Protein AF-A0A419RVG7-F1 (afdb_monomer)

Radius of gyration: 25.62 Å; Cα contacts (8 Å, |Δi|>4): 144; chains: 1; bounding box: 40×34×80 Å

Mean predicted aligned error: 13.48 Å

Foldseek 3Di:
DVVLVVLVVVQVVQVVVCVVVVDDPRDDGDDRDDDPDDPPPPDPLDLDQDDDDPPLADVVLVVLLVVLLVLLVVVVLPVLSNLLSVLLSQLSPQPPDDSVLSNVLSNLSSVLSVLLSDDLVPHDVVSNVVSLVVNCVSLVVGPRSNVSNVSNVVSSCVSNVD

pLDDT: mean 82.7, std 13.29, range [41.62, 94.56]

Sequence (162 aa):
MQFAQNAAMFNMAAEEMDAVIGFGPRSPTIHIPNAPVPPLYYNDQSVKVSGGNVGAINMGAARDIQVSLQTITKNGDVEVADKLADLTNAIMNAPETDDIVKNDLLEQIAVLSEQASASKDERKPGAIKAIFSAIKDGAAAISGVGGAWETVEPLLTNHFGL

Secondary structure (DSSP, 8-state):
-HHHHHHHHHHHHHHHHHHHH-SSPPPPPP--PPP---------------SS-TTTS-HHHHHHHHHHHHHHHHHT-HHHHHHHHHHHHHHHT-TTS-HHHHHHHHHHHHHHHHHHHS-TTT--HHHHHHHHHHHHHHHHHSTTHHHHHHHHHHHHHHHHT-

Organism: NCBI:txid1958945

Solvent-accessible surface area (backbone atoms only — not comparable to full-atom values): 9545 Å² total; per-residue (Å²): 113,71,65,58,54,53,43,50,52,51,39,50,54,43,50,52,50,47,65,71,64,72,73,76,83,78,67,90,68,69,87,71,78,78,77,82,74,74,85,78,82,81,74,88,84,69,86,75,88,74,83,72,68,78,87,65,49,62,62,64,32,58,49,50,28,52,57,21,33,55,46,23,38,74,73,65,45,46,70,55,30,53,39,53,50,52,35,53,48,40,49,69,64,40,86,91,60,58,52,66,63,45,37,54,49,39,44,48,47,21,55,50,31,46,47,64,45,41,55,84,86,72,42,54,69,71,58,52,55,53,45,52,52,51,47,52,57,54,24,65,74,35,85,71,28,32,66,37,44,66,65,32,50,64,52,49,32,62,73,72,70,106

Structure (mmCIF, N/CA/C/O backbone):
data_AF-A0A419RVG7-F1
#
_entry.id   AF-A0A419RVG7-F1
#
loop_
_atom_site.group_PDB
_atom_site.id
_atom_site.type_symbol
_atom_site.label_atom_id
_atom_site.label_alt_id
_atom_site.label_comp_id
_atom_site.label_asym_id
_atom_site.label_entity_id
_atom_site.label_seq_id
_atom_site.pdbx_PDB_ins_code
_atom_site.Cartn_x
_atom_site.Cartn_y
_atom_site.Cartn_z
_atom_site.occupancy
_atom_site.B_iso_or_equiv
_atom_site.auth_seq_id
_atom_site.auth_comp_id
_atom_site.auth_asym_id
_atom_site.auth_atom_id
_atom_site.pdbx_PDB_model_num
ATOM 1 N N . MET A 1 1 ? -17.251 -2.655 32.167 1.00 63.25 1 MET A N 1
ATOM 2 C CA . MET A 1 1 ? -15.968 -2.372 32.854 1.00 63.25 1 MET A CA 1
ATOM 3 C C . MET A 1 1 ? -16.143 -2.092 34.347 1.00 63.25 1 MET A C 1
ATOM 5 O O . MET A 1 1 ? -15.462 -2.734 35.132 1.00 63.25 1 MET A O 1
ATOM 9 N N . GLN A 1 2 ? -17.076 -1.223 34.760 1.00 75.19 2 GLN A N 1
ATOM 10 C CA . GLN A 1 2 ? -17.242 -0.826 36.173 1.00 75.19 2 GLN A CA 1
ATOM 11 C C . GLN A 1 2 ? -17.610 -1.983 37.129 1.00 75.19 2 GLN A C 1
ATOM 13 O O . GLN A 1 2 ? -17.106 -2.044 38.243 1.00 75.19 2 GLN A O 1
ATOM 18 N N . PHE A 1 3 ? -18.419 -2.954 36.683 1.00 83.81 3 PHE A N 1
ATOM 19 C CA . PHE A 1 3 ? -18.770 -4.134 37.491 1.00 83.81 3 PHE A CA 1
ATOM 20 C C . PHE A 1 3 ? -17.553 -5.007 37.846 1.00 83.81 3 PHE A C 1
ATOM 22 O O . PHE A 1 3 ? -17.373 -5.355 39.007 1.00 83.81 3 PHE A O 1
ATOM 29 N N . ALA A 1 4 ? -16.700 -5.323 36.865 1.00 83.31 4 ALA A N 1
ATOM 30 C CA . ALA A 1 4 ? -15.529 -6.179 37.075 1.00 83.31 4 ALA A CA 1
ATOM 31 C C . ALA A 1 4 ? -14.503 -5.531 38.019 1.00 83.31 4 ALA A C 1
ATOM 33 O O . ALA A 1 4 ? -13.936 -6.211 38.868 1.00 83.31 4 ALA A O 1
ATOM 34 N N . GLN A 1 5 ? -14.314 -4.210 37.914 1.00 84.06 5 GLN A N 1
ATOM 35 C CA . GLN A 1 5 ? -13.453 -3.448 38.826 1.00 84.06 5 GLN A CA 1
ATOM 36 C C . GLN A 1 5 ? -13.985 -3.470 40.262 1.00 84.06 5 GLN A C 1
ATOM 38 O O . GLN A 1 5 ? -13.234 -3.761 41.189 1.00 84.06 5 GLN A O 1
ATOM 43 N N . ASN A 1 6 ? -15.285 -3.231 40.445 1.00 87.81 6 ASN A N 1
ATOM 44 C CA . ASN A 1 6 ? -15.900 -3.268 41.769 1.00 87.81 6 ASN A CA 1
ATOM 45 C C . ASN A 1 6 ? -15.830 -4.676 42.380 1.00 87.81 6 ASN A C 1
ATOM 47 O O . ASN A 1 6 ? -15.477 -4.820 43.546 1.00 87.81 6 ASN A O 1
ATOM 51 N N . ALA A 1 7 ? -16.106 -5.718 41.590 1.00 88.44 7 ALA A N 1
ATOM 52 C CA . ALA A 1 7 ? -16.016 -7.108 42.034 1.00 88.44 7 ALA A CA 1
ATOM 53 C C . ALA A 1 7 ? -14.582 -7.513 42.426 1.00 88.44 7 ALA A C 1
ATOM 55 O O . ALA A 1 7 ? -14.399 -8.203 43.425 1.00 88.44 7 ALA A O 1
ATOM 56 N N . ALA A 1 8 ? -13.567 -7.043 41.691 1.00 88.19 8 ALA A N 1
ATOM 57 C CA . ALA A 1 8 ? -12.164 -7.274 42.036 1.00 88.19 8 ALA A CA 1
ATOM 58 C C . ALA A 1 8 ? -11.793 -6.626 43.376 1.00 88.19 8 ALA A C 1
ATOM 60 O O . ALA A 1 8 ? -11.159 -7.274 44.206 1.00 88.19 8 ALA A O 1
ATOM 61 N N . MET A 1 9 ? -12.241 -5.389 43.621 1.00 89.75 9 MET A N 1
ATOM 62 C CA . MET A 1 9 ? -12.003 -4.716 44.902 1.00 89.75 9 MET A CA 1
ATOM 63 C C . MET A 1 9 ? -12.697 -5.424 46.072 1.00 89.75 9 MET A C 1
ATOM 65 O O . MET A 1 9 ? -12.107 -5.546 47.142 1.00 89.75 9 MET A O 1
ATOM 69 N N . PHE A 1 10 ? -13.915 -5.941 45.876 1.00 90.75 10 PHE A N 1
ATOM 70 C CA . PHE A 1 10 ? -14.601 -6.728 46.906 1.00 90.75 10 PHE A CA 1
ATOM 71 C C . PHE A 1 10 ? -13.881 -8.042 47.222 1.00 90.75 10 PHE A C 1
ATOM 73 O O . PHE A 1 10 ? -13.736 -8.379 48.394 1.00 90.75 10 PHE A O 1
ATOM 80 N N . ASN A 1 11 ? -13.398 -8.759 46.202 1.00 91.81 11 ASN A N 1
ATOM 81 C CA . ASN A 1 11 ? -12.628 -9.986 46.411 1.00 91.81 11 ASN A CA 1
ATOM 82 C C . ASN A 1 11 ? -11.313 -9.708 47.154 1.00 91.81 11 ASN A C 1
ATOM 84 O O . ASN A 1 11 ? -10.973 -10.447 48.070 1.00 91.81 11 ASN A O 1
ATOM 88 N N . MET A 1 12 ? -10.618 -8.617 46.815 1.00 92.19 12 MET A N 1
ATOM 89 C CA . MET A 1 12 ? -9.389 -8.210 47.503 1.00 92.19 12 MET A CA 1
ATOM 90 C C . MET A 1 12 ? -9.643 -7.891 48.983 1.00 92.19 12 MET A C 1
ATOM 92 O O . MET A 1 12 ? -8.935 -8.391 49.849 1.00 92.19 12 MET A O 1
ATOM 96 N N . ALA A 1 13 ? -10.694 -7.126 49.293 1.00 90.50 13 ALA A N 1
ATOM 97 C CA . ALA A 1 13 ? -11.051 -6.813 50.677 1.00 90.50 13 ALA A CA 1
ATOM 98 C C . ALA A 1 13 ? -11.454 -8.063 51.487 1.00 90.50 13 ALA A C 1
ATOM 100 O O . ALA A 1 13 ? -11.171 -8.151 52.683 1.00 90.50 13 ALA A O 1
ATOM 101 N N . ALA A 1 14 ? -12.109 -9.036 50.846 1.00 89.06 14 ALA A N 1
ATOM 102 C CA . ALA A 1 14 ? -12.446 -10.314 51.469 1.00 89.06 14 ALA A CA 1
ATOM 103 C C . ALA A 1 14 ? -11.189 -11.147 51.776 1.00 89.06 14 ALA A C 1
ATOM 105 O O . ALA A 1 14 ? -11.071 -11.695 52.870 1.00 89.06 14 ALA A O 1
ATOM 106 N N . GLU A 1 15 ? -10.220 -11.185 50.856 1.00 88.56 15 GLU A N 1
ATOM 107 C CA . GLU A 1 15 ? -8.932 -11.852 51.078 1.00 88.56 15 GLU A CA 1
ATOM 108 C C . GLU A 1 15 ? -8.108 -11.184 52.186 1.00 88.56 15 GLU A C 1
ATOM 110 O O . GLU A 1 15 ? -7.502 -11.881 52.999 1.00 88.56 15 GLU A O 1
ATOM 115 N N . GLU A 1 16 ? -8.112 -9.850 52.270 1.00 89.62 16 GLU A N 1
ATOM 116 C CA . GLU A 1 16 ? -7.453 -9.120 53.358 1.00 89.62 16 GLU A CA 1
ATOM 117 C C . GLU A 1 16 ? -8.073 -9.449 54.723 1.00 89.62 16 GLU A C 1
ATOM 119 O O . GLU A 1 16 ? -7.348 -9.688 55.690 1.00 89.62 16 GLU A O 1
ATOM 124 N N . MET A 1 17 ? -9.405 -9.525 54.810 1.00 87.31 17 MET A N 1
ATOM 125 C CA . MET A 1 17 ? -10.083 -9.947 56.040 1.00 87.31 17 MET A CA 1
ATOM 126 C C . MET A 1 17 ? -9.750 -11.392 56.419 1.00 87.31 17 MET A C 1
ATOM 128 O O . MET A 1 17 ? -9.424 -11.657 57.578 1.00 87.31 17 MET A O 1
ATOM 132 N N . ASP A 1 18 ? -9.772 -12.316 55.458 1.00 88.56 18 ASP A N 1
ATOM 133 C CA . ASP A 1 18 ? -9.420 -13.718 55.697 1.00 88.56 18 ASP A CA 1
ATOM 134 C C . ASP A 1 18 ? -7.958 -13.863 56.166 1.00 88.56 18 ASP A C 1
ATOM 136 O O . ASP A 1 18 ? -7.663 -14.656 57.066 1.00 88.56 18 ASP A O 1
ATOM 140 N N . ALA A 1 19 ? -7.041 -13.065 55.606 1.00 88.38 19 ALA A N 1
ATOM 141 C CA . ALA A 1 19 ? -5.629 -13.051 55.986 1.00 88.38 19 ALA A CA 1
ATOM 142 C C . ALA A 1 19 ? -5.396 -12.522 57.412 1.00 88.38 19 ALA A C 1
ATOM 144 O O . ALA A 1 19 ? -4.507 -13.014 58.108 1.00 88.38 19 ALA A O 1
ATOM 145 N N . VAL A 1 20 ? -6.196 -11.548 57.861 1.00 87.75 20 VAL A N 1
ATOM 146 C CA . VAL A 1 20 ? -6.120 -10.992 59.223 1.00 87.75 20 VAL A CA 1
ATOM 147 C C . VAL A 1 20 ? -6.721 -11.945 60.258 1.00 87.75 20 VAL A C 1
ATOM 149 O O . VAL A 1 20 ? -6.172 -12.088 61.350 1.00 87.75 20 VAL A O 1
ATOM 152 N N . ILE A 1 21 ? -7.838 -12.604 59.937 1.00 84.19 21 ILE A N 1
ATOM 153 C CA . ILE A 1 21 ? -8.533 -13.504 60.870 1.00 84.19 21 ILE A CA 1
ATOM 154 C C . ILE A 1 21 ? -7.748 -14.812 61.062 1.00 84.19 21 ILE A C 1
ATOM 156 O O . ILE A 1 21 ? -7.764 -15.382 62.154 1.00 84.19 21 ILE A O 1
ATOM 160 N N . GLY A 1 22 ? -7.027 -15.282 60.037 1.00 72.62 22 GLY A N 1
ATOM 161 C CA . GLY A 1 22 ? -6.038 -16.367 60.121 1.00 72.62 22 GLY A CA 1
ATOM 162 C C . GLY A 1 22 ? -6.603 -17.779 60.342 1.00 72.62 22 GLY A C 1
ATOM 163 O O . GLY A 1 22 ? -5.993 -18.752 59.905 1.00 72.62 22 GLY A O 1
ATOM 164 N N . PHE A 1 23 ? -7.776 -17.912 60.969 1.00 72.88 23 PHE A N 1
ATOM 165 C CA . PHE A 1 23 ? -8.481 -19.174 61.190 1.00 72.88 23 PHE A CA 1
ATOM 166 C C . PHE A 1 23 ? -9.981 -19.015 60.922 1.00 72.88 23 PHE A C 1
ATOM 168 O O . PHE A 1 23 ? -10.725 -18.466 61.731 1.00 72.88 23 PHE A O 1
ATOM 175 N N . GLY A 1 24 ? -10.431 -19.538 59.782 1.00 73.19 24 GLY A N 1
ATOM 176 C CA . GLY A 1 24 ? -11.834 -19.555 59.382 1.00 73.19 24 GLY A CA 1
ATOM 177 C C . GLY A 1 24 ? -12.014 -20.100 57.963 1.00 73.19 24 GLY A C 1
ATOM 178 O O . GLY A 1 24 ? -11.036 -20.225 57.221 1.00 73.19 24 GLY A O 1
ATOM 179 N N . PRO A 1 25 ? -13.245 -20.474 57.575 1.00 80.00 25 PRO A N 1
ATOM 180 C CA . PRO A 1 25 ? -13.551 -20.752 56.179 1.00 80.00 25 PRO A CA 1
ATOM 181 C C . PRO A 1 25 ? -13.350 -19.478 55.353 1.00 80.00 25 PRO A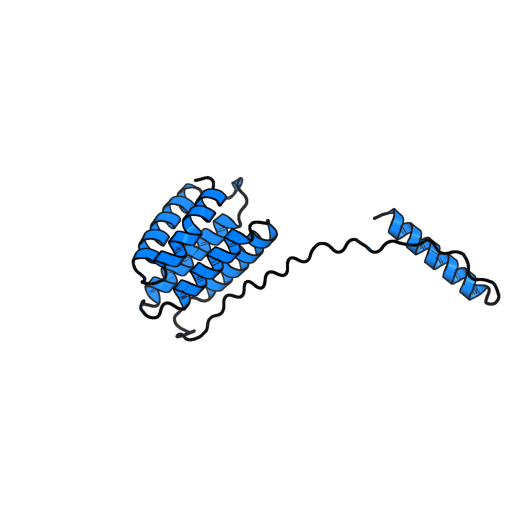 C 1
ATOM 183 O O . PRO A 1 25 ? -13.680 -18.388 55.815 1.00 80.00 25 PRO A O 1
ATOM 186 N N . ARG A 1 26 ? -12.823 -19.627 54.134 1.00 84.81 26 ARG A N 1
ATOM 187 C CA . ARG A 1 26 ? -12.642 -18.499 53.215 1.00 84.81 26 ARG A CA 1
ATOM 188 C C . ARG A 1 26 ? -13.970 -17.811 52.927 1.00 84.81 26 ARG A C 1
ATOM 190 O O . ARG A 1 26 ? -14.987 -18.479 52.710 1.00 84.81 26 ARG A O 1
ATOM 197 N N . SER A 1 27 ? -13.925 -16.491 52.871 1.00 86.69 27 SER A N 1
ATOM 198 C CA . SER A 1 27 ? -15.036 -15.658 52.450 1.00 86.69 27 SER A CA 1
ATOM 199 C C . SER A 1 27 ? -15.433 -15.977 50.996 1.00 86.69 27 SER A C 1
ATOM 201 O O . SER A 1 27 ? -14.581 -16.319 50.169 1.00 86.69 27 SER A O 1
ATOM 203 N N . PRO A 1 28 ? -16.731 -15.908 50.650 1.00 85.94 28 PRO A N 1
ATOM 204 C CA . PRO A 1 28 ? -17.194 -16.177 49.293 1.00 85.94 28 PRO A CA 1
ATOM 205 C C . PRO A 1 28 ? -16.676 -15.114 48.316 1.00 85.94 28 PRO A C 1
ATOM 207 O O . PRO A 1 28 ? -16.766 -13.917 48.583 1.00 85.94 28 PRO A O 1
ATOM 210 N N . THR A 1 29 ? -16.176 -15.555 47.162 1.00 87.69 29 THR A N 1
ATOM 211 C CA . THR A 1 29 ? -15.643 -14.676 46.114 1.00 87.69 29 THR A CA 1
ATOM 212 C C . THR A 1 29 ? -16.618 -14.529 44.948 1.00 87.69 29 THR A C 1
ATOM 214 O O . THR A 1 29 ? -17.334 -15.458 44.566 1.00 87.69 29 THR A O 1
ATOM 217 N N . ILE A 1 30 ? -16.648 -13.335 44.359 1.00 89.69 30 ILE A N 1
ATOM 218 C CA . ILE A 1 30 ? -17.419 -13.037 43.152 1.00 89.69 30 ILE A CA 1
ATOM 219 C C . ILE A 1 30 ? -16.632 -13.546 41.942 1.00 89.69 30 ILE A C 1
ATOM 221 O O . ILE A 1 30 ? -15.474 -13.173 41.749 1.00 89.69 30 ILE A O 1
ATOM 225 N N . HIS A 1 31 ? -17.258 -14.365 41.094 1.00 88.31 31 HIS A N 1
ATOM 226 C CA . HIS A 1 31 ? -16.643 -14.802 39.841 1.00 88.31 31 HIS A CA 1
ATOM 227 C C . HIS A 1 31 ? -16.583 -13.639 38.841 1.00 88.31 31 HIS A C 1
ATOM 229 O O . HIS A 1 31 ? -17.617 -13.133 38.400 1.00 88.31 31 HIS A O 1
ATOM 235 N N . ILE A 1 32 ? -15.370 -13.219 38.482 1.00 84.88 32 ILE A N 1
ATOM 236 C CA . ILE A 1 32 ? -15.137 -12.158 37.500 1.00 84.88 32 ILE A CA 1
ATOM 237 C C . ILE A 1 32 ? -14.874 -12.830 36.149 1.00 84.88 32 ILE A C 1
ATOM 239 O O . ILE A 1 32 ? -13.867 -13.528 36.022 1.00 84.88 32 ILE A O 1
ATOM 243 N N . PRO A 1 33 ? -15.749 -12.657 35.142 1.00 78.50 33 PRO A N 1
ATOM 244 C CA . PRO A 1 33 ? -15.501 -13.210 33.820 1.00 78.50 33 PRO A CA 1
ATOM 245 C C . PRO A 1 33 ? -14.271 -12.539 33.202 1.00 78.50 33 PRO A C 1
ATOM 247 O O . PRO A 1 33 ? -14.075 -11.328 33.339 1.00 78.50 33 PRO A O 1
ATOM 250 N N . ASN A 1 34 ? -13.455 -13.327 32.502 1.00 77.94 34 ASN A N 1
ATOM 251 C CA . ASN A 1 34 ? -12.296 -12.809 31.785 1.00 77.94 34 ASN A CA 1
ATOM 252 C C . ASN A 1 34 ? -12.731 -11.731 30.786 1.00 77.94 34 ASN A C 1
ATOM 254 O O . ASN A 1 34 ? -13.786 -11.842 30.154 1.00 77.94 34 ASN A O 1
ATOM 258 N N . ALA A 1 35 ? -11.906 -10.692 30.636 1.00 72.06 35 ALA A N 1
ATOM 259 C CA . ALA A 1 35 ? -12.135 -9.697 29.601 1.00 72.06 35 ALA A CA 1
ATOM 260 C C . ALA A 1 35 ? -12.209 -10.406 28.235 1.00 72.06 35 ALA A C 1
ATOM 262 O O . ALA A 1 35 ? -11.376 -11.279 27.969 1.00 72.06 35 ALA A O 1
ATOM 263 N N . PRO A 1 36 ? -13.187 -10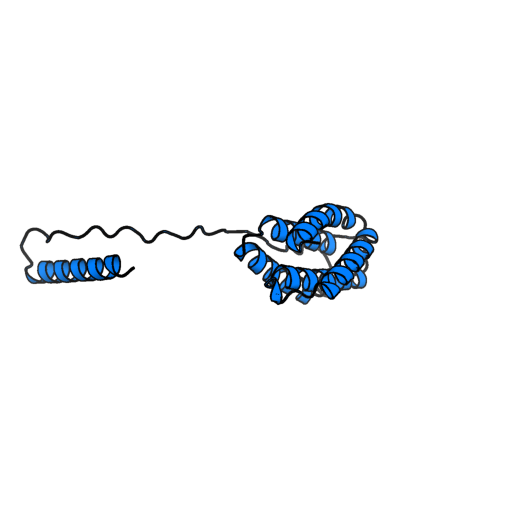.068 27.377 1.00 69.69 36 PRO A N 1
ATOM 264 C CA . PRO A 1 36 ? -13.226 -10.605 26.028 1.00 69.69 36 PRO A CA 1
ATOM 265 C C . PRO A 1 36 ? -11.931 -10.203 25.322 1.00 69.69 36 PRO A C 1
ATOM 267 O O . PRO A 1 36 ? -11.650 -9.017 25.152 1.00 69.69 36 PRO A O 1
ATOM 270 N N . VAL A 1 37 ? -11.118 -11.196 24.961 1.00 69.12 37 VAL A N 1
ATOM 271 C CA . VAL A 1 37 ? -9.952 -10.987 24.104 1.00 69.12 37 VAL A CA 1
ATOM 272 C C . VAL A 1 37 ? -10.476 -10.504 22.753 1.00 69.12 37 VAL A C 1
ATOM 274 O O . VAL A 1 37 ? -11.246 -11.235 22.123 1.00 69.12 37 VAL A O 1
ATOM 277 N N . PRO A 1 38 ? -10.127 -9.284 22.303 1.00 64.19 38 PRO A N 1
ATOM 278 C CA . PRO A 1 38 ? -10.445 -8.891 20.942 1.00 64.19 38 PRO A CA 1
ATOM 279 C C . PRO A 1 38 ? -9.781 -9.895 19.987 1.00 64.19 38 PRO A C 1
ATOM 281 O O . PRO A 1 38 ? -8.675 -10.361 20.282 1.00 64.19 38 PRO A O 1
ATOM 284 N N . PRO A 1 39 ? -10.433 -10.262 18.869 1.00 64.44 39 PRO A N 1
ATOM 285 C CA . PRO A 1 39 ? -9.810 -11.123 17.878 1.00 64.44 39 PRO A CA 1
ATOM 286 C C . PRO A 1 39 ? -8.511 -10.460 17.411 1.00 64.44 39 PRO A C 1
ATOM 288 O O . PRO A 1 39 ? -8.523 -9.389 16.803 1.00 64.44 39 PRO A O 1
ATOM 291 N N . LEU A 1 40 ? -7.378 -11.078 17.744 1.00 53.31 40 LEU A N 1
ATOM 292 C CA . LEU A 1 40 ? -6.091 -10.712 17.177 1.00 53.31 40 LEU A CA 1
ATOM 293 C C . LEU A 1 40 ? -6.090 -11.223 15.738 1.00 53.31 40 LEU A C 1
ATOM 295 O O . LEU A 1 40 ? -5.791 -12.389 15.488 1.00 53.31 40 LEU A O 1
ATOM 299 N N . TYR A 1 41 ? -6.447 -10.354 14.793 1.00 50.56 41 TYR A N 1
ATOM 300 C CA . TYR A 1 41 ? -6.132 -10.572 13.386 1.00 50.56 41 TYR A CA 1
ATOM 301 C C . TYR A 1 41 ? -4.6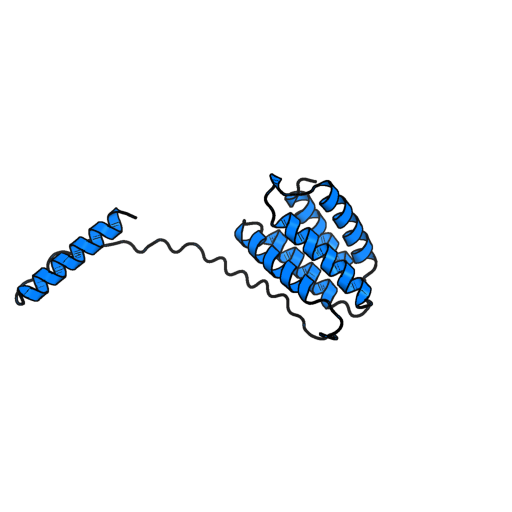12 -10.454 13.227 1.00 50.56 41 TYR A C 1
ATOM 303 O O . TYR A 1 41 ? -4.074 -9.379 12.969 1.00 50.56 41 TYR A O 1
ATOM 311 N N . TYR A 1 42 ? -3.903 -11.556 13.465 1.00 43.25 42 TYR A N 1
ATOM 312 C CA . TYR A 1 42 ? -2.504 -11.695 13.082 1.00 43.25 42 TYR A CA 1
ATOM 313 C C . TYR A 1 42 ? -2.478 -11.901 11.567 1.00 43.25 42 TYR A C 1
ATOM 315 O O . TYR A 1 42 ? -2.690 -13.014 11.094 1.00 43.25 42 TYR A O 1
ATOM 323 N N . ASN A 1 43 ? -2.283 -10.821 10.810 1.00 48.19 43 ASN A N 1
ATOM 324 C CA . ASN A 1 43 ? -1.980 -10.930 9.388 1.00 48.19 43 ASN A CA 1
ATOM 325 C C . ASN A 1 43 ? -0.469 -10.759 9.201 1.00 48.19 43 ASN A C 1
ATOM 327 O O . ASN A 1 43 ? 0.085 -9.697 9.490 1.00 48.19 43 ASN A O 1
ATOM 331 N N . ASP A 1 44 ? 0.200 -11.822 8.762 1.00 48.25 44 ASP A N 1
ATOM 332 C CA . ASP A 1 44 ? 1.657 -11.903 8.598 1.00 48.25 44 ASP A CA 1
ATOM 333 C C . ASP A 1 44 ? 2.071 -11.370 7.209 1.00 48.25 44 ASP A C 1
ATOM 335 O O . ASP A 1 44 ? 2.799 -12.005 6.441 1.00 48.25 44 ASP A O 1
ATOM 339 N N . GLN A 1 45 ? 1.555 -10.180 6.876 1.00 48.75 45 GLN A N 1
ATOM 340 C CA . GLN A 1 45 ? 1.817 -9.416 5.652 1.00 48.75 45 GLN A CA 1
ATOM 341 C C . GLN A 1 45 ? 3.269 -8.907 5.667 1.00 48.75 45 GLN A C 1
ATOM 343 O O . GLN A 1 45 ? 3.571 -7.740 5.942 1.00 48.75 45 GLN A O 1
ATOM 348 N N . SER A 1 46 ? 4.202 -9.831 5.454 1.00 50.47 46 SER A N 1
ATOM 349 C CA . SER A 1 46 ? 5.632 -9.556 5.381 1.00 50.47 46 SER A CA 1
ATOM 350 C C . SER A 1 46 ? 6.040 -9.338 3.927 1.00 50.47 46 SER A C 1
ATOM 352 O O . SER A 1 46 ? 5.962 -10.234 3.088 1.00 50.47 46 SER A O 1
ATOM 354 N N . VAL A 1 47 ? 6.498 -8.124 3.630 1.00 51.31 47 VAL A N 1
ATOM 355 C CA . VAL A 1 47 ? 7.152 -7.788 2.364 1.00 51.31 47 VAL A CA 1
ATOM 356 C C . VAL A 1 47 ? 8.548 -8.415 2.412 1.00 51.31 47 VAL A C 1
ATOM 358 O O . VAL A 1 47 ? 9.451 -7.909 3.081 1.00 51.31 47 VAL A O 1
ATOM 361 N N . LYS A 1 48 ? 8.710 -9.592 1.799 1.00 50.91 48 LYS A N 1
ATOM 362 C CA . LYS A 1 48 ? 9.979 -10.332 1.800 1.00 50.91 48 LYS A CA 1
ATOM 363 C C . LYS A 1 48 ? 10.815 -9.899 0.605 1.00 50.91 48 LYS A C 1
ATOM 365 O O . LYS A 1 48 ? 10.598 -10.354 -0.512 1.00 50.91 48 LYS A O 1
ATOM 370 N N . VAL A 1 49 ? 11.817 -9.064 0.863 1.00 50.81 49 VAL A N 1
ATOM 371 C CA . VAL A 1 49 ? 12.889 -8.797 -0.101 1.00 50.81 49 VAL A CA 1
ATOM 372 C C . VAL A 1 49 ? 13.854 -9.984 -0.060 1.00 50.81 49 VAL A C 1
ATOM 374 O O . VAL A 1 49 ? 14.523 -10.208 0.949 1.00 50.81 49 VAL A O 1
ATOM 377 N N . SER A 1 50 ? 13.927 -10.787 -1.120 1.00 41.62 50 SER A N 1
ATOM 378 C CA . SER A 1 50 ? 14.938 -11.846 -1.250 1.00 41.62 50 SER A CA 1
ATOM 379 C C . SER A 1 50 ? 15.581 -11.803 -2.626 1.00 41.62 50 SER A C 1
ATOM 381 O O . SER A 1 50 ? 14.956 -12.163 -3.612 1.00 41.62 50 SER A O 1
ATOM 383 N N . GLY A 1 51 ? 16.858 -11.411 -2.657 1.00 43.97 51 GLY A N 1
ATOM 384 C CA . GLY A 1 51 ? 17.682 -11.397 -3.866 1.00 43.97 51 GLY A CA 1
ATOM 385 C C . GLY A 1 51 ? 17.445 -10.167 -4.746 1.00 43.97 51 GLY A C 1
ATOM 386 O O . GLY A 1 51 ? 16.416 -10.033 -5.389 1.00 43.97 51 GLY A O 1
ATOM 387 N N . GLY A 1 52 ? 18.430 -9.272 -4.783 1.00 41.78 52 GLY A N 1
ATOM 388 C CA . GLY A 1 52 ? 18.418 -8.033 -5.563 1.00 41.78 52 GLY A CA 1
ATOM 389 C C . GLY A 1 52 ? 19.325 -7.006 -4.896 1.00 41.78 52 GLY A C 1
ATOM 390 O O . GLY A 1 52 ? 19.536 -7.083 -3.686 1.00 41.78 52 GLY A O 1
ATOM 391 N N . ASN A 1 53 ? 19.914 -6.084 -5.660 1.00 45.09 53 ASN A N 1
ATOM 392 C CA . ASN A 1 53 ? 20.753 -5.005 -5.131 1.00 45.09 53 ASN A CA 1
ATOM 393 C C . ASN A 1 53 ? 19.954 -4.164 -4.119 1.00 45.09 53 ASN A C 1
ATOM 395 O O . ASN A 1 53 ? 19.310 -3.182 -4.471 1.00 45.09 53 ASN A O 1
ATOM 399 N N . VAL A 1 54 ? 20.038 -4.524 -2.835 1.00 50.88 54 VAL A N 1
ATOM 400 C CA . VAL A 1 54 ? 19.400 -3.821 -1.705 1.00 50.88 54 VAL A CA 1
ATOM 401 C C . VAL A 1 54 ? 19.812 -2.338 -1.651 1.00 50.88 54 VAL A C 1
ATOM 403 O O .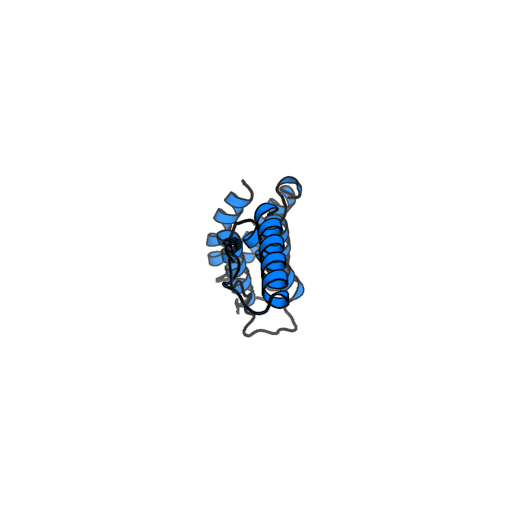 VAL A 1 54 ? 19.135 -1.534 -1.024 1.00 50.88 54 VAL A O 1
ATOM 406 N N . GLY A 1 55 ? 20.901 -1.959 -2.333 1.00 52.59 55 GLY A N 1
ATOM 407 C CA . GLY A 1 55 ? 21.369 -0.578 -2.446 1.00 52.59 55 GLY A CA 1
ATOM 408 C C . GLY A 1 55 ? 20.762 0.266 -3.577 1.00 52.59 55 GLY A C 1
ATOM 409 O O . GLY A 1 55 ? 20.978 1.472 -3.557 1.00 52.59 55 GLY A O 1
ATOM 410 N N . ALA A 1 56 ? 20.044 -0.317 -4.548 1.00 60.28 56 ALA A N 1
ATOM 411 C CA . ALA A 1 56 ? 19.495 0.414 -5.705 1.00 60.28 56 ALA A CA 1
ATOM 412 C C . ALA A 1 56 ? 17.964 0.594 -5.664 1.00 60.28 56 ALA A C 1
ATOM 414 O O . ALA A 1 56 ? 17.428 1.502 -6.299 1.00 60.28 56 ALA A O 1
ATOM 415 N N . ILE A 1 57 ? 17.262 -0.235 -4.885 1.00 67.50 57 ILE A N 1
ATOM 416 C CA . ILE A 1 57 ? 15.810 -0.145 -4.696 1.00 67.50 57 ILE A CA 1
ATOM 417 C C . ILE A 1 57 ? 15.495 0.775 -3.506 1.00 67.50 57 ILE A C 1
ATOM 419 O O . ILE A 1 57 ? 16.053 0.612 -2.418 1.00 67.50 57 ILE A O 1
ATOM 423 N N . ASN A 1 58 ? 14.587 1.735 -3.697 1.00 70.62 58 ASN A N 1
ATOM 424 C CA . ASN A 1 58 ? 14.128 2.667 -2.670 1.00 70.62 58 ASN A CA 1
ATOM 425 C C . ASN A 1 58 ? 13.270 1.934 -1.620 1.00 70.62 58 ASN A C 1
ATOM 427 O O . ASN A 1 58 ? 12.045 1.857 -1.711 1.00 70.62 58 ASN A O 1
ATOM 431 N N . MET A 1 59 ? 13.923 1.409 -0.581 1.00 77.00 59 MET A N 1
ATOM 432 C CA . MET A 1 59 ? 13.260 0.703 0.526 1.00 77.00 59 MET A CA 1
ATOM 433 C C . MET A 1 59 ? 12.326 1.596 1.360 1.00 77.00 59 MET A C 1
ATOM 435 O O . MET A 1 59 ? 11.539 1.074 2.151 1.00 77.00 59 MET A O 1
ATOM 439 N N . GLY A 1 60 ? 12.392 2.924 1.197 1.00 82.19 60 GLY A N 1
ATOM 440 C CA . GLY A 1 60 ? 11.447 3.854 1.816 1.00 82.19 60 GLY A CA 1
ATOM 441 C C . GLY A 1 60 ? 10.020 3.594 1.340 1.00 82.19 60 GLY A C 1
ATOM 442 O O . GLY A 1 60 ? 9.141 3.350 2.162 1.00 82.19 60 GLY A O 1
ATOM 443 N N . ALA A 1 61 ? 9.822 3.497 0.022 1.00 85.88 61 ALA A N 1
ATOM 444 C CA . ALA A 1 61 ? 8.513 3.216 -0.565 1.00 85.88 61 ALA A CA 1
ATOM 445 C C . ALA A 1 61 ? 7.950 1.864 -0.093 1.00 85.88 61 ALA A C 1
ATOM 447 O O . ALA A 1 61 ? 6.793 1.779 0.310 1.00 85.88 61 ALA A O 1
ATOM 448 N N . ALA A 1 62 ? 8.779 0.815 -0.043 1.00 85.56 62 ALA A N 1
ATOM 449 C CA . ALA A 1 62 ? 8.362 -0.499 0.457 1.00 85.56 62 ALA A CA 1
ATOM 450 C C . ALA A 1 62 ? 7.911 -0.457 1.931 1.00 85.56 62 ALA A C 1
ATOM 452 O O . ALA A 1 62 ? 6.938 -1.114 2.312 1.00 85.56 62 ALA A O 1
ATOM 453 N N . ARG A 1 63 ? 8.590 0.342 2.763 1.00 86.75 63 ARG A N 1
ATOM 454 C CA . ARG A 1 63 ? 8.206 0.556 4.162 1.00 86.75 63 ARG A CA 1
ATOM 455 C C . ARG A 1 63 ? 6.879 1.308 4.276 1.00 86.75 63 ARG A C 1
ATOM 457 O O . ARG A 1 63 ? 6.041 0.914 5.086 1.00 86.75 63 ARG A O 1
ATOM 464 N N . ASP A 1 64 ? 6.683 2.352 3.481 1.00 89.56 64 ASP A N 1
ATOM 465 C CA . ASP A 1 64 ? 5.462 3.165 3.502 1.00 89.56 64 ASP A CA 1
ATOM 466 C C . ASP A 1 64 ? 4.243 2.366 3.022 1.00 89.56 64 ASP A C 1
ATOM 468 O O . ASP A 1 64 ? 3.166 2.435 3.627 1.00 89.56 64 ASP A O 1
ATOM 472 N N . ILE A 1 65 ? 4.439 1.512 2.010 1.00 91.44 65 ILE A N 1
ATOM 473 C CA . ILE A 1 65 ? 3.455 0.507 1.602 1.00 91.44 65 ILE A CA 1
ATOM 474 C C . ILE A 1 65 ? 3.116 -0.373 2.802 1.00 91.44 65 ILE A C 1
ATOM 476 O O . ILE A 1 65 ? 1.954 -0.441 3.190 1.00 91.44 65 ILE A O 1
ATOM 480 N N . GLN A 1 66 ? 4.107 -0.987 3.455 1.00 88.19 66 GLN A N 1
ATOM 481 C CA . GLN A 1 66 ? 3.854 -1.900 4.572 1.00 88.19 66 GLN A CA 1
ATOM 482 C C . GLN A 1 66 ? 3.056 -1.250 5.716 1.00 88.19 66 GLN A C 1
ATOM 484 O O . GLN A 1 66 ? 2.147 -1.874 6.266 1.00 88.19 66 GLN A O 1
ATOM 489 N N . VAL A 1 67 ? 3.349 0.006 6.062 1.00 89.69 67 VAL A N 1
ATOM 490 C CA . VAL A 1 67 ? 2.581 0.763 7.068 1.00 89.69 67 VAL A CA 1
ATOM 491 C C . VAL A 1 67 ? 1.132 0.975 6.617 1.00 89.69 67 VAL A C 1
ATOM 493 O O . VAL A 1 67 ? 0.198 0.782 7.402 1.00 89.69 67 VAL A O 1
ATOM 496 N N . SER A 1 68 ? 0.930 1.327 5.349 1.00 91.88 68 SER A N 1
ATOM 497 C CA . SER A 1 68 ? -0.402 1.514 4.769 1.00 91.88 68 SER A CA 1
ATOM 498 C C . SER A 1 68 ? -1.205 0.209 4.764 1.00 91.88 68 SER A C 1
ATOM 500 O O . SER A 1 68 ? -2.360 0.203 5.187 1.00 91.88 68 SER A O 1
ATOM 502 N N . LEU A 1 69 ? -0.584 -0.920 4.406 1.00 92.19 69 LEU A N 1
ATOM 503 C CA . LEU A 1 69 ? -1.213 -2.249 4.425 1.00 92.19 69 LEU A CA 1
ATOM 504 C C . LEU A 1 69 ? -1.676 -2.662 5.824 1.00 92.19 69 LEU A C 1
ATOM 506 O O . LEU A 1 69 ? -2.772 -3.203 5.985 1.00 92.19 69 LEU A O 1
ATOM 510 N N . GLN A 1 70 ? -0.880 -2.368 6.856 1.00 88.44 70 GLN A N 1
ATOM 511 C CA . GLN A 1 70 ? -1.286 -2.613 8.242 1.00 88.44 70 GLN A CA 1
ATOM 512 C C . GLN A 1 70 ? -2.525 -1.799 8.620 1.00 88.44 70 GLN A C 1
ATOM 514 O O . GLN A 1 70 ? -3.397 -2.298 9.329 1.00 88.44 70 GLN A O 1
ATOM 519 N N . THR A 1 71 ? -2.619 -0.555 8.151 1.00 90.12 71 THR A N 1
ATOM 520 C CA . THR A 1 71 ? -3.787 0.303 8.387 1.00 90.12 71 THR A CA 1
ATOM 521 C C . THR A 1 71 ? -5.017 -0.213 7.641 1.00 90.12 71 THR A C 1
ATOM 523 O O . THR A 1 71 ? -6.074 -0.352 8.247 1.00 90.12 71 THR A O 1
ATOM 526 N N . ILE A 1 72 ? -4.873 -0.597 6.370 1.00 89.44 72 ILE A N 1
ATOM 527 C CA . ILE A 1 72 ? -5.948 -1.199 5.561 1.00 89.44 72 ILE A CA 1
ATOM 528 C C . ILE A 1 72 ? -6.468 -2.486 6.226 1.00 89.44 72 ILE A C 1
ATOM 530 O O . ILE A 1 72 ? -7.672 -2.657 6.404 1.00 89.44 72 ILE A O 1
ATOM 534 N N . THR A 1 73 ? -5.562 -3.342 6.708 1.00 89.62 73 THR A N 1
ATOM 535 C CA . THR A 1 73 ? -5.916 -4.568 7.443 1.00 89.62 73 THR A CA 1
ATOM 536 C C . THR A 1 73 ? -6.689 -4.251 8.726 1.00 89.62 73 THR A C 1
ATOM 538 O O . THR A 1 73 ? -7.698 -4.890 9.016 1.00 89.62 73 THR A O 1
ATOM 541 N N . LYS A 1 74 ? -6.253 -3.241 9.493 1.00 85.25 74 LYS A N 1
ATOM 542 C CA . LYS A 1 74 ? -6.953 -2.794 10.712 1.00 85.25 74 LYS A CA 1
ATOM 543 C C . LYS A 1 74 ? -8.347 -2.238 10.422 1.00 85.25 74 LYS A C 1
ATOM 545 O O . LYS A 1 74 ? -9.223 -2.367 11.272 1.00 85.25 74 LYS A O 1
ATOM 550 N N . ASN A 1 75 ? -8.549 -1.656 9.242 1.00 85.31 75 ASN A N 1
ATOM 551 C CA . ASN A 1 75 ? -9.845 -1.148 8.795 1.00 85.31 75 ASN A CA 1
ATOM 552 C C . ASN A 1 75 ? -10.802 -2.266 8.334 1.00 85.31 75 ASN A C 1
ATOM 554 O O . ASN A 1 75 ? -11.989 -2.003 8.160 1.00 85.31 75 ASN A O 1
ATOM 558 N N . GLY A 1 76 ? -10.316 -3.508 8.206 1.00 83.94 76 GLY A N 1
ATOM 559 C CA . GLY A 1 76 ? -11.109 -4.684 7.838 1.00 83.94 76 GLY A CA 1
ATOM 560 C C . GLY A 1 76 ? -10.978 -5.109 6.373 1.00 83.94 76 GLY A C 1
ATOM 561 O O . GLY A 1 76 ? -11.487 -6.167 6.009 1.00 83.94 76 GLY A O 1
ATOM 562 N N . ASP A 1 77 ? -10.244 -4.354 5.553 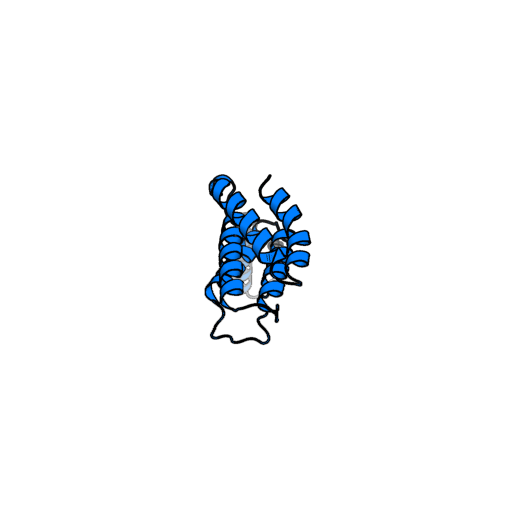1.00 86.94 77 ASP A N 1
ATOM 563 C CA . ASP A 1 77 ? -10.077 -4.602 4.115 1.00 86.94 77 ASP A CA 1
ATOM 564 C C . ASP A 1 77 ? -8.886 -5.538 3.839 1.00 86.94 77 ASP A C 1
ATOM 566 O O . ASP A 1 77 ? -7.948 -5.223 3.104 1.00 86.94 77 ASP A O 1
ATOM 570 N N . VAL A 1 78 ? -8.907 -6.711 4.476 1.00 89.25 78 VAL A N 1
ATOM 571 C CA . VAL A 1 78 ? -7.793 -7.677 4.481 1.00 89.25 78 VAL A CA 1
ATOM 572 C C . VAL A 1 78 ? -7.416 -8.127 3.068 1.00 89.25 78 VAL A C 1
ATOM 574 O O . VAL A 1 78 ? -6.241 -8.155 2.723 1.00 89.25 78 VAL A O 1
ATOM 577 N N . GLU A 1 79 ? -8.407 -8.409 2.225 1.00 89.19 79 GLU A N 1
ATOM 578 C CA . GLU A 1 79 ? -8.183 -8.876 0.852 1.00 89.19 79 GLU A CA 1
ATOM 579 C C . GLU A 1 79 ? -7.467 -7.825 -0.016 1.00 89.19 79 GLU A C 1
ATOM 581 O O . GLU A 1 79 ? -6.604 -8.163 -0.826 1.00 89.19 79 GLU A O 1
ATOM 586 N N . VAL A 1 80 ? -7.773 -6.538 0.193 1.00 89.62 80 VAL A N 1
ATOM 587 C CA . VAL A 1 80 ? -7.108 -5.424 -0.500 1.00 89.62 80 VAL A CA 1
ATOM 588 C C . VAL A 1 80 ? -5.654 -5.317 -0.054 1.00 89.62 80 VAL A C 1
ATOM 590 O O . VAL A 1 80 ? -4.764 -5.173 -0.894 1.00 89.62 80 VAL A O 1
ATOM 593 N N . ALA A 1 81 ? -5.407 -5.409 1.256 1.00 89.94 81 ALA A N 1
ATOM 594 C CA . ALA A 1 81 ? -4.054 -5.382 1.796 1.00 89.94 81 ALA A CA 1
ATOM 595 C C . ALA A 1 81 ? -3.218 -6.551 1.248 1.00 89.94 81 ALA A C 1
ATOM 597 O O . ALA A 1 81 ? -2.128 -6.331 0.719 1.00 89.94 81 ALA A O 1
ATOM 598 N N . ASP A 1 82 ? -3.775 -7.763 1.274 1.00 89.69 82 ASP A N 1
ATOM 599 C CA . ASP A 1 82 ? -3.101 -8.969 0.803 1.00 89.69 82 ASP A CA 1
ATOM 600 C C . ASP A 1 82 ? -2.698 -8.864 -0.673 1.00 89.69 82 ASP A C 1
ATOM 602 O O . ASP A 1 82 ? -1.559 -9.159 -1.042 1.00 89.69 82 ASP A O 1
ATOM 606 N N . LYS A 1 83 ? -3.602 -8.379 -1.525 1.00 90.69 83 LYS A N 1
ATOM 607 C CA . LYS A 1 83 ? -3.342 -8.268 -2.963 1.00 90.69 83 LYS A CA 1
ATOM 608 C C . LYS A 1 83 ? -2.361 -7.144 -3.296 1.00 90.69 83 LYS A C 1
ATOM 610 O O . LYS A 1 83 ? -1.524 -7.309 -4.184 1.00 90.69 83 LYS A O 1
ATOM 615 N N . LEU A 1 84 ? -2.387 -6.032 -2.560 1.00 91.50 84 LEU A N 1
ATOM 616 C CA . LEU A 1 84 ? -1.367 -4.987 -2.686 1.00 91.50 84 LEU A CA 1
ATOM 617 C C . LEU A 1 84 ? 0.025 -5.477 -2.247 1.00 91.50 84 LEU A C 1
ATOM 619 O O . LEU A 1 84 ? 1.026 -5.101 -2.866 1.00 91.50 84 LEU A O 1
ATOM 623 N N . ALA A 1 85 ? 0.112 -6.336 -1.226 1.00 90.44 85 ALA A N 1
ATOM 624 C CA . ALA A 1 85 ? 1.370 -6.983 -0.855 1.00 90.44 85 ALA A CA 1
ATOM 625 C C . ALA A 1 85 ? 1.874 -7.918 -1.961 1.00 90.44 85 ALA A C 1
ATOM 627 O O . ALA A 1 85 ? 3.052 -7.853 -2.317 1.00 90.44 85 ALA A O 1
ATOM 628 N N . ASP A 1 86 ? 0.993 -8.742 -2.538 1.00 90.06 86 ASP A N 1
ATOM 629 C CA . ASP A 1 86 ? 1.321 -9.618 -3.670 1.00 90.06 86 ASP A CA 1
ATOM 630 C C . ASP A 1 86 ? 1.881 -8.813 -4.855 1.00 90.06 86 ASP A C 1
ATOM 632 O O . ASP A 1 86 ? 2.926 -9.166 -5.405 1.00 90.06 86 ASP A O 1
ATOM 636 N N . LEU A 1 87 ? 1.239 -7.692 -5.202 1.00 91.19 87 LEU A N 1
ATOM 637 C CA . LEU A 1 87 ? 1.694 -6.789 -6.263 1.00 91.19 87 LEU A CA 1
ATOM 638 C C . LEU A 1 87 ? 3.072 -6.192 -5.962 1.00 91.19 87 LEU A C 1
ATOM 640 O O . LEU A 1 87 ? 3.963 -6.219 -6.810 1.00 91.19 87 LEU A O 1
ATOM 644 N N . THR A 1 88 ? 3.267 -5.694 -4.742 1.00 91.31 88 THR A N 1
ATOM 645 C CA . THR A 1 88 ? 4.548 -5.126 -4.295 1.00 91.31 88 THR A CA 1
ATOM 646 C C . THR A 1 88 ? 5.664 -6.169 -4.387 1.00 91.31 88 THR A C 1
ATOM 648 O O . THR A 1 88 ? 6.741 -5.900 -4.922 1.00 91.31 88 THR A O 1
ATOM 651 N N . ASN A 1 89 ? 5.394 -7.396 -3.936 1.00 88.62 89 ASN A N 1
ATOM 652 C CA . ASN A 1 89 ? 6.335 -8.509 -4.021 1.00 88.62 89 ASN A CA 1
ATOM 653 C C . ASN A 1 89 ? 6.627 -8.911 -5.473 1.00 88.62 89 ASN A C 1
ATOM 655 O O . ASN A 1 89 ? 7.778 -9.208 -5.794 1.00 88.62 89 ASN A O 1
ATOM 659 N N . ALA A 1 90 ? 5.628 -8.902 -6.359 1.00 89.25 90 ALA A N 1
ATOM 660 C CA . ALA A 1 90 ? 5.825 -9.195 -7.777 1.00 89.25 90 ALA A CA 1
ATOM 661 C C . ALA A 1 90 ? 6.792 -8.196 -8.434 1.00 89.25 90 ALA A C 1
ATOM 663 O O . ALA A 1 90 ? 7.655 -8.598 -9.209 1.00 89.25 90 ALA A O 1
ATOM 664 N N . ILE A 1 91 ? 6.706 -6.913 -8.071 1.00 88.75 91 ILE A N 1
ATOM 665 C CA . ILE A 1 91 ? 7.568 -5.851 -8.612 1.00 88.75 91 ILE A CA 1
ATOM 666 C C . ILE A 1 91 ? 9.003 -5.988 -8.119 1.00 88.75 91 ILE A C 1
ATOM 668 O O . ILE A 1 91 ? 9.942 -5.945 -8.915 1.00 88.75 91 ILE A O 1
ATOM 672 N N . MET A 1 92 ? 9.189 -6.190 -6.814 1.00 86.38 92 MET A N 1
ATOM 673 C CA . MET A 1 92 ? 10.528 -6.348 -6.240 1.00 86.38 92 MET A CA 1
ATOM 674 C C . MET A 1 92 ? 11.253 -7.572 -6.807 1.00 86.38 92 MET A C 1
ATOM 676 O O . MET A 1 92 ? 12.454 -7.512 -7.063 1.00 86.38 92 MET A O 1
ATOM 680 N N . ASN A 1 93 ? 10.517 -8.663 -7.030 1.00 85.62 93 ASN A N 1
ATOM 681 C CA . ASN A 1 93 ? 11.074 -9.922 -7.517 1.00 85.62 93 ASN A CA 1
ATOM 682 C C . ASN A 1 93 ? 11.141 -10.013 -9.048 1.00 85.62 93 ASN A C 1
ATOM 684 O O . ASN A 1 93 ? 11.629 -11.021 -9.553 1.00 85.62 93 ASN A O 1
ATOM 688 N N . ALA A 1 94 ? 10.675 -9.004 -9.795 1.00 84.88 94 ALA A N 1
ATOM 689 C CA . ALA A 1 94 ? 10.732 -9.005 -11.254 1.00 84.88 94 ALA A CA 1
ATOM 690 C C . ALA A 1 94 ? 12.197 -8.894 -11.727 1.00 84.88 94 ALA A C 1
ATOM 692 O O . ALA A 1 94 ? 12.815 -7.842 -11.554 1.00 84.88 94 ALA A O 1
ATOM 693 N N . PRO A 1 95 ? 12.801 -9.933 -12.330 1.00 73.75 95 PRO A N 1
ATOM 694 C CA . PRO A 1 95 ? 14.221 -9.896 -12.687 1.00 73.75 95 PRO A CA 1
ATOM 695 C C . PRO A 1 95 ? 14.503 -9.065 -13.950 1.00 73.75 95 PRO A C 1
ATOM 697 O O . PRO A 1 95 ? 15.645 -8.697 -14.199 1.00 73.75 95 PRO A O 1
ATOM 700 N N . GLU A 1 96 ? 13.470 -8.750 -14.735 1.00 68.94 96 GLU A N 1
ATOM 701 C CA . GLU A 1 96 ? 13.584 -8.262 -16.118 1.00 68.94 96 GLU A CA 1
ATOM 702 C C . GLU A 1 96 ? 13.453 -6.732 -16.245 1.00 68.94 96 GLU A C 1
ATOM 704 O O . GLU A 1 96 ? 13.143 -6.213 -17.313 1.00 68.94 96 GLU A O 1
ATOM 709 N N . THR A 1 97 ? 13.619 -5.977 -15.157 1.00 73.94 97 THR A N 1
ATOM 710 C CA . THR A 1 97 ? 13.315 -4.535 -15.131 1.00 73.94 97 THR A CA 1
ATOM 711 C C . THR A 1 97 ? 14.381 -3.727 -14.406 1.00 73.94 97 THR A C 1
ATOM 713 O O . THR A 1 97 ? 14.895 -4.165 -13.377 1.00 73.94 97 THR A O 1
ATOM 716 N N . ASP A 1 98 ? 14.673 -2.545 -14.959 1.00 81.75 98 ASP A N 1
ATOM 717 C CA . ASP A 1 98 ? 15.568 -1.539 -14.385 1.00 81.75 98 ASP A CA 1
ATOM 718 C C . ASP A 1 98 ? 15.071 -1.082 -13.005 1.00 81.75 98 ASP A C 1
ATOM 720 O O . ASP A 1 98 ? 13.874 -0.879 -12.786 1.00 81.75 98 ASP A O 1
ATOM 724 N N . ASP A 1 99 ? 16.001 -0.887 -12.077 1.00 83.88 99 ASP A N 1
ATOM 725 C CA . ASP A 1 99 ? 15.706 -0.453 -10.715 1.00 83.88 99 ASP A CA 1
ATOM 726 C C . ASP A 1 99 ? 14.990 0.909 -10.707 1.00 83.88 99 ASP A C 1
ATOM 728 O O . ASP A 1 99 ? 14.149 1.141 -9.843 1.00 83.88 99 ASP A O 1
ATOM 732 N N . ILE A 1 100 ? 15.228 1.773 -11.707 1.00 85.31 100 ILE A N 1
ATOM 733 C CA . ILE A 1 100 ? 14.496 3.042 -11.880 1.00 85.31 100 ILE A CA 1
ATOM 734 C C . ILE A 1 100 ? 12.994 2.791 -12.062 1.00 85.31 100 ILE A C 1
ATOM 736 O O . ILE A 1 100 ? 12.179 3.337 -11.325 1.00 85.31 100 ILE A O 1
ATOM 740 N N . VAL A 1 101 ? 12.622 1.914 -12.998 1.00 86.69 101 VAL A N 1
ATOM 741 C CA . VAL A 1 101 ? 11.213 1.619 -13.301 1.00 86.69 101 VAL A CA 1
ATOM 742 C C . VAL A 1 101 ? 10.535 0.929 -12.117 1.00 86.69 101 VAL A C 1
ATOM 744 O O . VAL A 1 101 ? 9.384 1.229 -11.802 1.00 86.69 101 VAL A O 1
ATOM 747 N N . LYS A 1 102 ? 11.246 0.033 -11.419 1.00 87.44 102 LYS A N 1
ATOM 748 C CA . LYS A 1 102 ? 10.731 -0.582 -10.186 1.00 87.44 102 LYS A CA 1
ATOM 749 C C . LYS A 1 102 ? 10.483 0.455 -9.101 1.00 87.44 102 LYS A C 1
ATOM 751 O O . LYS A 1 102 ? 9.443 0.397 -8.454 1.00 87.44 102 LYS A O 1
ATOM 756 N N . ASN A 1 103 ? 11.420 1.377 -8.896 1.00 88.88 103 ASN A N 1
ATOM 757 C CA . ASN A 1 103 ? 11.297 2.418 -7.884 1.00 88.88 103 ASN A CA 1
ATOM 758 C C . ASN A 1 103 ? 10.112 3.337 -8.175 1.00 88.88 103 ASN A C 1
ATOM 760 O O . ASN A 1 103 ? 9.289 3.534 -7.286 1.00 88.88 103 ASN A O 1
ATOM 764 N N . ASP A 1 104 ? 9.964 3.801 -9.417 1.00 89.69 104 ASP A N 1
ATOM 765 C CA . ASP A 1 104 ? 8.825 4.631 -9.822 1.00 89.69 104 ASP A CA 1
ATOM 766 C C . ASP A 1 104 ? 7.491 3.910 -9.572 1.00 89.69 104 ASP A C 1
ATOM 768 O O . ASP A 1 104 ? 6.540 4.494 -9.045 1.00 89.69 104 ASP A O 1
ATOM 772 N N . LEU A 1 105 ? 7.415 2.616 -9.900 1.00 91.44 105 LEU A N 1
ATOM 773 C CA . LEU A 1 105 ? 6.205 1.822 -9.696 1.00 91.44 105 LEU A CA 1
ATOM 774 C C . LEU A 1 105 ? 5.912 1.586 -8.205 1.00 91.44 105 LEU A C 1
ATOM 776 O O . LEU A 1 105 ? 4.760 1.667 -7.777 1.00 91.44 105 LEU A O 1
ATOM 780 N N . LEU A 1 106 ? 6.944 1.340 -7.393 1.00 92.00 106 LEU A N 1
ATOM 781 C CA . LEU A 1 106 ? 6.815 1.214 -5.940 1.00 92.00 106 LEU A CA 1
ATOM 782 C C . LEU A 1 106 ? 6.377 2.533 -5.293 1.00 92.00 106 LEU A C 1
ATOM 784 O O . LEU A 1 106 ? 5.547 2.513 -4.390 1.00 92.00 106 LEU A O 1
ATOM 788 N N . GLU A 1 107 ? 6.871 3.678 -5.762 1.00 92.50 107 GLU A N 1
ATOM 789 C CA . GLU A 1 107 ? 6.433 4.992 -5.280 1.00 92.50 107 GLU A CA 1
ATOM 790 C C . GLU A 1 107 ? 4.960 5.250 -5.615 1.00 92.50 1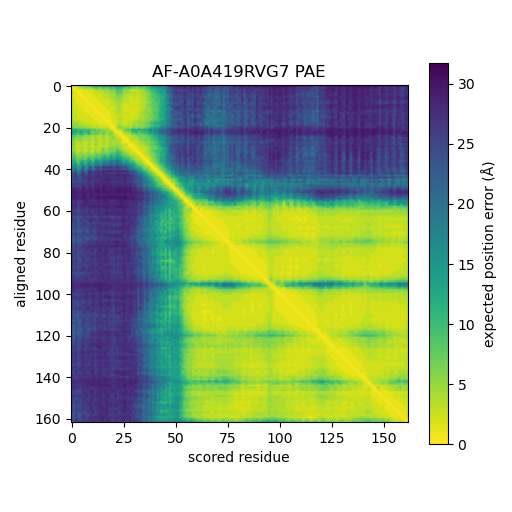07 GLU A C 1
ATOM 792 O O . GLU A 1 107 ? 4.190 5.684 -4.757 1.00 92.50 107 GLU A O 1
ATOM 797 N N . GLN A 1 108 ? 4.523 4.901 -6.825 1.00 93.94 108 GLN A N 1
ATOM 798 C CA . GLN A 1 108 ? 3.110 4.990 -7.200 1.00 93.94 108 GLN A CA 1
ATOM 799 C C . GLN A 1 108 ? 2.228 4.092 -6.322 1.00 93.94 108 GLN A C 1
ATOM 801 O O . GLN A 1 108 ? 1.163 4.522 -5.873 1.00 93.94 108 GLN A O 1
ATOM 806 N N . ILE A 1 109 ? 2.677 2.868 -6.025 1.00 93.88 109 ILE A N 1
ATOM 807 C CA . ILE A 1 109 ? 1.960 1.950 -5.130 1.00 93.88 109 ILE A CA 1
ATOM 808 C C . ILE A 1 109 ? 1.957 2.459 -3.692 1.00 93.88 109 ILE A C 1
ATOM 810 O O . ILE A 1 109 ? 0.943 2.301 -3.012 1.00 93.88 109 ILE A O 1
ATOM 814 N N . ALA A 1 110 ? 3.028 3.101 -3.225 1.00 93.31 110 ALA A N 1
ATOM 815 C CA . ALA A 1 110 ? 3.065 3.732 -1.909 1.00 93.31 110 ALA A CA 1
ATOM 816 C C . ALA A 1 110 ? 1.977 4.804 -1.791 1.00 93.31 110 ALA A C 1
ATOM 818 O O . ALA A 1 110 ? 1.162 4.747 -0.870 1.00 93.31 110 ALA A O 1
ATOM 819 N N . VAL A 1 111 ? 1.877 5.703 -2.776 1.00 94.06 111 VAL A N 1
ATOM 820 C CA . VAL A 1 111 ? 0.830 6.735 -2.787 1.00 94.06 111 VAL A CA 1
ATOM 821 C C . VAL A 1 111 ? -0.564 6.110 -2.904 1.00 94.06 111 VAL A C 1
ATOM 823 O O . VAL A 1 111 ? -1.493 6.534 -2.218 1.00 94.06 111 VAL A O 1
ATOM 826 N N . LEU A 1 112 ? -0.743 5.079 -3.735 1.00 94.56 112 LEU A N 1
ATOM 827 C CA . LEU A 1 112 ? -2.033 4.394 -3.848 1.00 94.56 112 LEU A CA 1
ATOM 828 C C . LEU A 1 112 ? -2.444 3.721 -2.532 1.00 94.56 112 LEU A C 1
ATOM 830 O O . LEU A 1 112 ? -3.605 3.807 -2.132 1.00 94.56 112 LEU A O 1
ATOM 834 N N . SER A 1 113 ? -1.493 3.084 -1.850 1.00 93.38 113 SER A N 1
ATOM 835 C CA . SER A 1 113 ? -1.706 2.423 -0.561 1.00 93.38 113 SER A CA 1
ATOM 836 C C . SER A 1 113 ? -2.045 3.442 0.526 1.00 93.38 113 SER A C 1
ATOM 838 O O . SER A 1 113 ? -2.956 3.208 1.320 1.00 93.38 113 SER A O 1
ATOM 840 N N . GLU A 1 114 ? -1.398 4.610 0.513 1.00 94.19 114 GLU A N 1
ATOM 841 C CA . GLU A 1 114 ? -1.740 5.730 1.392 1.00 94.19 114 GLU A CA 1
ATOM 842 C C . GLU A 1 114 ? -3.200 6.154 1.171 1.00 94.19 114 GLU A C 1
ATOM 844 O O . GLU A 1 114 ? -3.985 6.192 2.120 1.00 94.19 114 GLU A O 1
ATOM 849 N N . GLN A 1 115 ? -3.611 6.368 -0.086 1.00 93.94 115 GLN A N 1
ATOM 850 C CA . GLN A 1 115 ? -4.999 6.711 -0.420 1.00 93.94 115 GLN A CA 1
ATOM 851 C C . GLN A 1 115 ? -5.992 5.601 -0.039 1.00 93.94 115 GLN A C 1
ATOM 853 O O . GLN A 1 115 ? -7.113 5.896 0.378 1.00 93.94 115 GLN A O 1
ATOM 858 N N . ALA A 1 116 ? -5.604 4.329 -0.163 1.00 92.00 116 ALA A N 1
ATOM 859 C CA . ALA A 1 116 ? -6.429 3.196 0.249 1.00 92.00 116 ALA A CA 1
ATOM 860 C C . ALA A 1 116 ? -6.601 3.134 1.775 1.00 92.00 116 ALA A C 1
ATOM 862 O O . ALA A 1 116 ? -7.686 2.784 2.245 1.00 92.00 1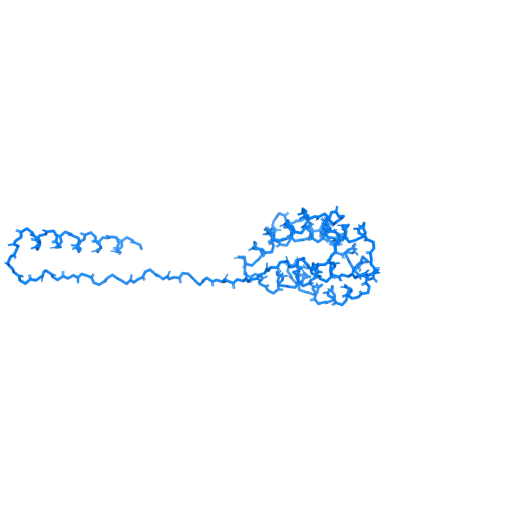16 ALA A O 1
ATOM 863 N N . SER A 1 117 ? -5.568 3.506 2.534 1.00 92.88 117 SER A N 1
ATOM 864 C CA . SER A 1 117 ? -5.591 3.553 3.999 1.00 92.88 117 SER A CA 1
ATOM 865 C C . SER A 1 117 ? -6.320 4.778 4.570 1.00 92.88 117 SER A C 1
ATOM 867 O O . SER A 1 117 ? -6.815 4.722 5.697 1.00 92.88 117 SER A O 1
ATOM 869 N N . ALA A 1 118 ? -6.420 5.859 3.789 1.00 92.00 118 ALA A N 1
ATOM 870 C CA . ALA A 1 118 ? -7.077 7.100 4.177 1.00 92.00 118 ALA A CA 1
ATOM 871 C C . ALA A 1 118 ? -8.607 6.961 4.275 1.00 92.00 118 ALA A C 1
ATOM 873 O O . ALA A 1 118 ? -9.247 6.175 3.557 1.00 92.00 118 ALA A O 1
ATOM 874 N N . SER A 1 119 ? -9.207 7.786 5.140 1.00 87.69 119 SER A N 1
ATOM 875 C CA . SER A 1 119 ? -10.662 7.891 5.253 1.00 87.69 119 SER A CA 1
ATOM 876 C C . SER A 1 119 ? -11.280 8.424 3.954 1.00 87.69 119 SER A C 1
ATOM 878 O O . SER A 1 119 ? -10.618 9.094 3.161 1.00 87.69 119 SER A O 1
ATOM 880 N N . LYS A 1 120 ? -12.566 8.135 3.707 1.00 86.25 120 LYS A N 1
ATOM 881 C CA . LYS A 1 120 ? -13.234 8.505 2.442 1.00 86.25 120 LYS A CA 1
ATOM 882 C C . LYS A 1 120 ? -13.159 10.005 2.130 1.00 86.25 120 LYS A C 1
ATOM 884 O O . LYS A 1 120 ? -13.054 10.353 0.959 1.00 86.25 120 LYS A O 1
ATOM 889 N N . ASP A 1 121 ? -13.167 10.851 3.157 1.00 86.50 121 ASP A N 1
ATOM 890 C CA . ASP A 1 121 ? -13.131 12.312 3.026 1.00 86.50 121 ASP A CA 1
ATOM 891 C C . ASP A 1 121 ? -11.721 12.857 2.730 1.00 86.50 121 ASP A C 1
ATOM 893 O O . ASP A 1 121 ? -11.574 13.939 2.165 1.00 86.50 121 ASP A O 1
ATOM 897 N N . GLU A 1 122 ? -10.676 12.104 3.080 1.00 90.00 122 GLU A N 1
ATOM 898 C CA . GLU A 1 122 ? -9.268 12.477 2.868 1.00 90.00 122 GLU A CA 1
ATOM 899 C C . GLU A 1 122 ? -8.719 11.980 1.523 1.00 90.00 122 GLU A C 1
ATOM 901 O O . GLU A 1 122 ? -7.645 12.402 1.079 1.00 90.00 122 GLU A O 1
ATOM 906 N N . ARG A 1 123 ? -9.463 11.095 0.853 1.00 92.06 123 ARG A N 1
ATOM 907 C CA . ARG A 1 123 ? -9.103 10.555 -0.457 1.00 92.06 123 ARG A CA 1
ATOM 908 C C . ARG A 1 123 ? -9.136 11.641 -1.522 1.00 92.06 123 ARG A C 1
ATOM 910 O O . ARG A 1 123 ? -10.062 12.444 -1.617 1.00 92.06 123 ARG A O 1
ATOM 917 N N . LYS A 1 124 ? -8.145 11.609 -2.407 1.00 92.19 124 LYS A N 1
ATOM 918 C CA . LYS A 1 124 ? -8.028 12.516 -3.553 1.00 92.19 124 LYS A CA 1
ATOM 919 C C . LYS A 1 124 ? -8.416 11.767 -4.833 1.00 92.19 124 LYS A C 1
ATOM 921 O O . LYS A 1 124 ? -7.535 11.228 -5.501 1.00 92.19 124 LYS A O 1
ATOM 926 N N . PRO A 1 125 ? -9.702 11.737 -5.239 1.00 89.94 125 PRO A N 1
ATOM 927 C CA . PRO A 1 125 ? -10.173 10.898 -6.349 1.00 89.94 125 PRO A CA 1
ATOM 928 C C . PRO A 1 125 ? -9.488 11.202 -7.688 1.00 89.94 125 PRO A C 1
ATOM 930 O O . PRO A 1 125 ? -9.260 10.293 -8.482 1.00 89.94 125 PRO A O 1
ATOM 933 N N . GLY A 1 126 ? -9.115 12.463 -7.937 1.00 90.12 126 GLY A N 1
ATOM 934 C CA . GLY A 1 126 ? -8.336 12.832 -9.123 1.00 90.12 126 GLY A CA 1
ATOM 935 C C . GLY A 1 126 ? -6.931 12.220 -9.129 1.00 90.12 126 GLY A C 1
ATOM 936 O O . GLY A 1 126 ? -6.492 11.717 -10.159 1.00 90.12 126 GLY A O 1
ATOM 937 N N . ALA A 1 127 ? -6.259 12.201 -7.973 1.00 90.00 127 ALA A N 1
ATOM 938 C CA . ALA A 1 127 ? -4.945 11.579 -7.827 1.00 90.00 127 ALA A CA 1
ATOM 939 C C . ALA A 1 127 ? -5.038 10.053 -7.944 1.00 90.00 127 ALA A C 1
ATOM 941 O O . ALA A 1 127 ? -4.242 9.454 -8.657 1.00 90.00 127 ALA A O 1
ATOM 942 N N . ILE A 1 128 ? -6.057 9.442 -7.326 1.00 93.12 128 ILE A N 1
ATOM 943 C CA . ILE A 1 128 ? -6.298 7.995 -7.402 1.00 93.12 128 ILE A CA 1
ATOM 944 C C . ILE A 1 128 ? -6.428 7.554 -8.861 1.00 93.12 128 ILE A C 1
ATOM 946 O O . ILE A 1 128 ? -5.724 6.642 -9.273 1.00 93.12 128 ILE A O 1
ATOM 950 N N . LYS A 1 129 ? -7.262 8.230 -9.665 1.00 91.12 129 LYS A N 1
ATOM 951 C CA . LYS A 1 129 ? -7.455 7.890 -11.087 1.00 91.12 129 LYS A CA 1
ATOM 952 C C . LYS A 1 129 ? -6.171 8.012 -11.910 1.00 91.12 129 LYS A C 1
ATOM 954 O O . LYS A 1 129 ? -5.895 7.145 -12.734 1.00 91.12 129 LYS A O 1
ATOM 959 N N . ALA A 1 130 ? -5.395 9.074 -11.688 1.00 92.25 130 ALA A N 1
ATOM 960 C CA . ALA A 1 130 ? -4.133 9.283 -12.393 1.00 92.25 130 ALA A CA 1
ATOM 961 C C . ALA A 1 130 ? -3.109 8.187 -12.053 1.00 92.25 130 ALA A C 1
ATOM 963 O O . ALA A 1 130 ? -2.503 7.610 -12.953 1.00 92.25 130 ALA A O 1
ATOM 964 N N . ILE A 1 131 ? -2.97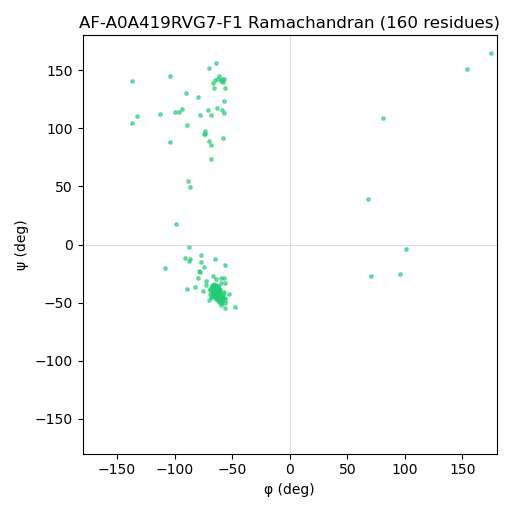4 7.860 -10.764 1.00 93.38 131 ILE A N 1
ATOM 965 C CA . ILE A 1 131 ? -2.062 6.819 -10.275 1.00 93.38 131 ILE A CA 1
ATOM 966 C C . ILE A 1 131 ? -2.502 5.434 -10.758 1.00 93.38 131 ILE A C 1
ATOM 968 O O . ILE A 1 131 ? -1.663 4.641 -11.162 1.00 93.38 131 ILE A O 1
ATOM 972 N N . PHE A 1 132 ? -3.808 5.161 -10.795 1.00 91.50 132 PHE A N 1
ATOM 973 C CA . PHE A 1 132 ? -4.348 3.910 -11.331 1.00 91.50 132 PHE A CA 1
ATOM 974 C C . PHE A 1 132 ? -3.910 3.659 -12.775 1.00 91.50 132 PHE A C 1
ATOM 976 O O . PHE A 1 132 ? -3.460 2.565 -13.104 1.00 91.50 132 PHE A O 1
ATOM 983 N N . SER A 1 133 ? -4.025 4.679 -13.633 1.00 90.06 133 SER A N 1
ATOM 984 C CA . SER A 1 133 ? -3.589 4.574 -15.028 1.00 90.06 133 SER A CA 1
ATOM 985 C C . SER A 1 133 ? -2.078 4.382 -15.120 1.00 90.06 133 SER A C 1
ATOM 987 O O . SER A 1 133 ? -1.622 3.519 -15.860 1.00 90.06 133 SER A O 1
ATOM 989 N N . ALA A 1 134 ? -1.308 5.140 -14.334 1.00 92.19 134 ALA A N 1
ATOM 990 C CA . ALA A 1 134 ? 0.148 5.045 -14.332 1.00 92.19 134 ALA A CA 1
ATOM 991 C C . ALA A 1 134 ? 0.641 3.653 -13.903 1.00 92.19 134 ALA A C 1
ATOM 993 O O . ALA A 1 134 ? 1.506 3.081 -14.564 1.00 92.19 134 ALA A O 1
ATOM 994 N N . ILE A 1 135 ? 0.043 3.072 -12.857 1.00 92.19 135 ILE A N 1
ATOM 995 C CA . ILE A 1 135 ? 0.397 1.726 -12.391 1.00 92.19 135 ILE A CA 1
ATOM 996 C C . ILE A 1 135 ? -0.014 0.679 -13.417 1.00 92.19 135 ILE A C 1
ATOM 998 O O . ILE A 1 135 ? 0.747 -0.251 -13.652 1.00 92.19 135 ILE A O 1
ATOM 1002 N N . LYS A 1 136 ? -1.176 0.826 -14.060 1.00 91.56 136 LYS A N 1
ATOM 1003 C CA . LYS A 1 136 ? -1.604 -0.083 -15.127 1.00 91.56 136 LYS A CA 1
ATOM 1004 C C . LYS A 1 136 ? -0.599 -0.110 -16.280 1.00 91.56 136 LYS A C 1
ATOM 1006 O O . LYS A 1 136 ? -0.192 -1.190 -16.707 1.00 91.56 136 LYS A O 1
ATOM 1011 N N . ASP A 1 137 ? -0.173 1.062 -16.740 1.00 90.25 137 ASP A N 1
ATOM 1012 C CA . ASP A 1 137 ? 0.797 1.191 -17.828 1.00 90.25 137 ASP A CA 1
ATOM 1013 C C . ASP A 1 137 ? 2.177 0.649 -17.412 1.00 90.25 137 ASP A C 1
ATOM 1015 O O . ASP A 1 137 ? 2.809 -0.102 -18.158 1.00 90.25 137 ASP A O 1
ATOM 1019 N N . GLY A 1 138 ? 2.622 0.956 -16.190 1.00 87.56 138 GLY A N 1
ATOM 1020 C CA . GLY A 1 138 ? 3.883 0.457 -15.639 1.00 87.56 138 GLY A CA 1
ATOM 1021 C C . GLY A 1 138 ? 3.886 -1.056 -15.393 1.00 87.56 138 GLY A C 1
ATOM 1022 O O . GLY A 1 138 ? 4.865 -1.733 -15.697 1.00 87.56 138 GLY A O 1
ATOM 1023 N N . ALA A 1 139 ? 2.776 -1.619 -14.917 1.00 88.56 139 ALA A N 1
ATOM 1024 C CA . ALA A 1 139 ? 2.604 -3.056 -14.725 1.00 88.56 139 ALA A CA 1
ATOM 1025 C C . ALA A 1 139 ? 2.569 -3.810 -16.061 1.00 88.56 139 ALA A C 1
ATOM 1027 O O . ALA A 1 139 ? 3.115 -4.908 -16.153 1.00 88.56 139 ALA A O 1
ATOM 1028 N N . ALA A 1 140 ? 1.977 -3.221 -17.105 1.00 86.75 140 ALA A N 1
ATOM 1029 C CA . ALA A 1 140 ? 1.978 -3.791 -18.452 1.00 86.75 140 ALA A CA 1
ATOM 1030 C C . ALA A 1 140 ? 3.384 -3.827 -19.079 1.00 86.75 140 ALA A C 1
ATOM 1032 O O . ALA A 1 140 ? 3.663 -4.691 -19.911 1.00 86.75 140 ALA A O 1
ATOM 1033 N N . ALA A 1 141 ? 4.278 -2.923 -18.668 1.00 84.81 141 ALA A N 1
ATOM 1034 C CA . ALA A 1 141 ? 5.663 -2.901 -19.128 1.00 84.81 141 ALA A CA 1
ATOM 1035 C C . ALA A 1 141 ? 6.532 -4.015 -18.509 1.00 84.81 141 ALA A C 1
ATOM 1037 O O . ALA A 1 141 ? 7.575 -4.348 -19.071 1.00 84.81 141 ALA A O 1
ATOM 1038 N N . ILE A 1 142 ? 6.113 -4.608 -17.383 1.00 84.06 142 ILE A N 1
ATOM 1039 C CA . ILE A 1 142 ? 6.879 -5.628 -16.657 1.00 84.06 142 ILE A CA 1
ATOM 1040 C C . ILE A 1 142 ? 6.167 -6.981 -16.741 1.00 84.06 142 ILE A C 1
ATOM 1042 O O . ILE A 1 142 ? 5.116 -7.209 -16.132 1.00 84.06 142 ILE A O 1
ATOM 1046 N N . SER A 1 143 ? 6.787 -7.924 -17.454 1.00 76.50 143 SER A N 1
ATOM 1047 C CA . SER A 1 143 ? 6.294 -9.301 -17.544 1.00 76.50 143 SER A CA 1
ATOM 1048 C C . SER A 1 143 ? 6.173 -9.923 -16.146 1.00 76.50 143 SER A C 1
ATOM 1050 O O . SER A 1 143 ? 7.131 -9.943 -15.376 1.00 76.50 143 SER A O 1
ATOM 1052 N N . GLY A 1 144 ? 4.977 -10.404 -15.800 1.00 77.94 144 GLY A N 1
ATOM 1053 C CA . GLY A 1 144 ? 4.659 -10.976 -14.485 1.00 77.94 144 GLY A CA 1
ATOM 1054 C C . GLY A 1 144 ? 4.008 -10.006 -13.490 1.00 77.94 144 GLY A C 1
ATOM 1055 O O . GLY A 1 144 ? 3.233 -10.459 -12.650 1.00 77.94 144 GLY A O 1
ATOM 1056 N N . VAL A 1 145 ? 4.216 -8.689 -13.615 1.00 86.62 145 VAL A N 1
ATOM 1057 C CA . VAL A 1 145 ? 3.541 -7.689 -12.758 1.00 86.62 145 VAL A CA 1
ATOM 1058 C C . VAL A 1 145 ? 2.138 -7.383 -13.272 1.00 86.62 145 VAL A C 1
ATOM 1060 O O . VAL A 1 145 ? 1.217 -7.256 -12.469 1.00 86.62 145 VAL A O 1
ATOM 1063 N N . GLY A 1 146 ? 1.939 -7.347 -14.595 1.00 86.38 146 GLY A N 1
ATOM 1064 C CA . GLY A 1 146 ? 0.613 -7.153 -15.196 1.00 86.38 146 GLY A CA 1
ATOM 1065 C C . GLY A 1 146 ? -0.436 -8.141 -14.675 1.00 86.38 146 GLY A C 1
ATOM 1066 O O . GLY A 1 146 ? -1.527 -7.733 -14.291 1.00 86.38 146 GLY A O 1
ATOM 1067 N N . GLY A 1 147 ? -0.075 -9.422 -14.538 1.00 86.81 147 GLY A N 1
ATOM 1068 C CA . GLY A 1 147 ? -0.975 -10.435 -13.974 1.00 86.81 147 GLY A CA 1
ATOM 1069 C C . GLY A 1 147 ? -1.312 -10.190 -12.499 1.00 86.81 147 GLY A C 1
ATOM 1070 O O . GLY A 1 147 ? -2.447 -10.403 -12.085 1.00 86.81 147 GLY A O 1
ATOM 1071 N N . ALA A 1 148 ? -0.361 -9.693 -11.701 1.00 88.00 148 ALA A N 1
ATOM 1072 C CA . ALA A 1 148 ? -0.642 -9.299 -10.322 1.00 88.00 148 ALA A CA 1
ATOM 1073 C C . ALA A 1 148 ? -1.582 -8.081 -10.277 1.00 88.00 148 ALA A C 1
ATOM 1075 O O . ALA A 1 148 ? -2.537 -8.072 -9.499 1.00 88.00 148 ALA A O 1
ATOM 1076 N N . TRP A 1 149 ? -1.377 -7.094 -11.156 1.00 92.12 149 TRP A N 1
ATOM 1077 C CA . TRP A 1 149 ? -2.243 -5.919 -11.261 1.00 92.12 149 TRP A CA 1
ATOM 1078 C C . TRP A 1 149 ? -3.684 -6.283 -11.631 1.00 92.12 149 TRP A C 1
ATOM 1080 O O . TRP A 1 149 ? -4.606 -5.811 -10.973 1.00 92.12 149 TRP A O 1
ATOM 1090 N N . GLU A 1 150 ? -3.892 -7.179 -12.598 1.00 90.19 150 GLU A N 1
ATOM 1091 C CA . GLU A 1 150 ? -5.231 -7.637 -13.006 1.00 90.19 1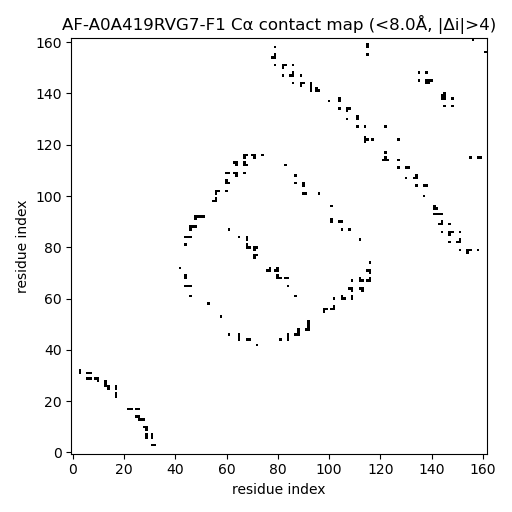50 GLU A CA 1
ATOM 1092 C C . GLU A 1 150 ? -6.038 -8.251 -11.848 1.00 90.19 150 GLU A C 1
ATOM 1094 O O . GLU A 1 150 ? -7.266 -8.163 -11.830 1.00 90.19 150 GLU A O 1
ATOM 1099 N N . THR A 1 151 ? -5.367 -8.837 -10.851 1.00 88.69 151 THR A N 1
ATOM 1100 C CA . THR A 1 151 ? -6.042 -9.363 -9.651 1.00 88.69 151 THR A CA 1
ATOM 1101 C C . THR A 1 151 ? -6.398 -8.282 -8.630 1.00 88.69 151 THR A C 1
ATOM 1103 O O . THR A 1 151 ? -7.377 -8.421 -7.899 1.00 88.69 151 THR A O 1
ATOM 1106 N N . VAL A 1 152 ? -5.621 -7.200 -8.580 1.00 91.19 152 VAL A N 1
ATOM 1107 C CA . VAL A 1 152 ? -5.748 -6.112 -7.599 1.00 91.19 152 VAL A CA 1
ATOM 1108 C C . VAL A 1 152 ? -6.711 -5.028 -8.087 1.00 91.19 152 VAL A C 1
ATOM 1110 O O . VAL A 1 152 ? -7.482 -4.486 -7.295 1.00 91.19 152 VAL A O 1
ATOM 1113 N N . GLU A 1 153 ? -6.686 -4.726 -9.387 1.00 91.69 153 GLU A N 1
ATOM 1114 C CA . GLU A 1 153 ? -7.477 -3.680 -10.045 1.00 91.69 153 GLU A CA 1
ATOM 1115 C C . GLU A 1 153 ? -8.967 -3.719 -9.645 1.00 91.69 153 GLU A C 1
ATOM 1117 O O . GLU A 1 153 ? -9.458 -2.707 -9.137 1.00 91.69 153 GLU A O 1
ATOM 1122 N N . PRO A 1 154 ? -9.702 -4.847 -9.766 1.00 92.50 154 PRO A N 1
ATOM 1123 C CA . PRO A 1 154 ? -11.124 -4.878 -9.417 1.00 92.50 154 PRO A CA 1
ATOM 1124 C C . PRO A 1 154 ? -11.385 -4.669 -7.919 1.00 92.50 154 PRO A C 1
ATOM 1126 O O . PRO A 1 154 ? -12.382 -4.045 -7.551 1.00 92.50 154 PRO A O 1
ATOM 1129 N N . LEU A 1 155 ? -10.497 -5.153 -7.045 1.00 91.94 155 LEU A N 1
ATOM 1130 C CA . LEU A 1 155 ? -10.631 -4.982 -5.596 1.00 91.94 155 LEU A CA 1
ATOM 1131 C C . LEU A 1 155 ? -10.461 -3.518 -5.201 1.00 91.94 155 LEU A C 1
ATOM 1133 O O . LEU A 1 155 ? -11.251 -2.986 -4.423 1.00 91.94 155 LEU A O 1
ATOM 1137 N N . LEU A 1 156 ? -9.471 -2.847 -5.785 1.00 91.06 156 LEU A N 1
ATOM 1138 C CA . LEU A 1 156 ? -9.239 -1.430 -5.550 1.00 91.06 156 LEU A CA 1
ATOM 1139 C C . LEU A 1 156 ? -10.343 -0.554 -6.149 1.00 91.06 156 LEU A C 1
ATOM 1141 O O . LEU A 1 156 ? -10.762 0.403 -5.502 1.00 91.06 156 LEU A O 1
ATOM 1145 N N . THR A 1 157 ? -10.865 -0.883 -7.332 1.00 90.75 157 THR A N 1
ATOM 1146 C CA . THR A 1 157 ? -12.021 -0.179 -7.910 1.00 90.75 157 THR A CA 1
ATOM 1147 C C . THR A 1 157 ? -13.222 -0.245 -6.966 1.00 90.75 157 THR A C 1
ATOM 1149 O O . THR A 1 157 ? -13.813 0.790 -6.652 1.00 90.75 157 THR A O 1
ATOM 1152 N N . ASN A 1 158 ? -13.517 -1.426 -6.413 1.00 90.56 158 ASN A N 1
ATOM 1153 C CA . ASN A 1 158 ? -14.571 -1.591 -5.410 1.00 90.56 158 ASN A CA 1
ATOM 1154 C C . ASN A 1 158 ? -14.275 -0.807 -4.118 1.00 90.56 158 ASN A C 1
ATOM 1156 O O . ASN A 1 158 ? -15.159 -0.133 -3.590 1.00 90.56 158 ASN A O 1
ATOM 1160 N N . HIS A 1 159 ? -13.030 -0.846 -3.631 1.00 88.69 159 HIS A N 1
ATOM 1161 C CA . HIS A 1 159 ? -12.590 -0.134 -2.423 1.00 88.69 159 HIS A CA 1
ATOM 1162 C C . HIS A 1 159 ? -12.718 1.390 -2.537 1.00 88.69 159 HIS A C 1
ATOM 1164 O O . HIS A 1 159 ? -13.087 2.087 -1.582 1.00 88.69 159 HIS A O 1
ATOM 1170 N N . PHE A 1 160 ? -12.398 1.930 -3.713 1.00 89.56 160 PHE A N 1
ATOM 1171 C CA . PHE A 1 160 ? -12.471 3.359 -3.999 1.00 89.56 160 PHE A CA 1
ATOM 1172 C C . PHE A 1 160 ? -13.851 3.817 -4.487 1.00 89.56 160 PHE A C 1
ATOM 1174 O O . PHE A 1 160 ? -14.116 5.019 -4.454 1.00 89.56 160 PHE A O 1
ATOM 1181 N N . GLY A 1 161 ? -14.736 2.893 -4.871 1.00 85.62 161 GLY A N 1
ATOM 1182 C CA . GLY A 1 161 ? -16.050 3.205 -5.436 1.00 85.62 161 GLY A CA 1
ATOM 1183 C C . GLY A 1 161 ? -15.955 3.861 -6.816 1.00 85.62 161 GLY A C 1
ATOM 1184 O O . GLY A 1 161 ? -16.669 4.832 -7.075 1.00 85.62 161 GLY A O 1
ATOM 1185 N N . LEU A 1 162 ? -15.018 3.384 -7.642 1.00 80.31 162 LEU A N 1
ATOM 1186 C CA . LEU A 1 162 ? -14.756 3.870 -9.001 1.00 80.31 162 LEU A CA 1
ATOM 1187 C C . LEU A 1 162 ? -15.574 3.135 -10.067 1.00 80.31 162 LEU A C 1
ATOM 1189 O O . LEU A 1 162 ? -15.952 1.967 -9.838 1.00 80.31 162 LEU A O 1
#